Protein AF-A0A0D9Y7J0-F1 (afdb_monomer_lite)

Secondary structure (DSSP, 8-state):
-----EEEEEEPTTS-EEEEEE---SSS-----------TT--SHHHHHHHHHHHHHTT---

Foldseek 3Di:
DQDFWPWDWDQDPVRDTDIDGDGDGPPDDDPD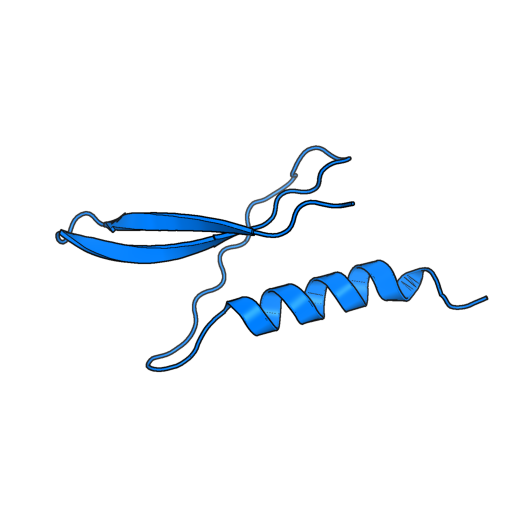DDDDDDDPPDDCPVVVVVVVCVVVVVPPDD

Radius of gyration: 14.31 Å; chains: 1; bounding box: 42×27×31 Å

Organism: NCBI:txid40148

Sequence (62 aa):
MDGWGEQEYVRNSRGVQLFTCGWLPAKTSPKALVFLCHGYAMECSGYMRDHELREKGGLYSQ

Structure (mmCIF, N/CA/C/O backbone):
data_AF-A0A0D9Y7J0-F1
#
_entry.id   AF-A0A0D9Y7J0-F1
#
loop_
_atom_site.group_PDB
_atom_site.id
_atom_site.type_symbol
_atom_site.label_atom_id
_atom_site.label_alt_id
_atom_site.label_comp_id
_atom_site.label_asym_id
_atom_site.label_entity_id
_atom_site.label_seq_id
_atom_site.pdbx_PDB_ins_code
_atom_site.Cartn_x
_atom_site.Cartn_y
_atom_site.Cartn_z
_atom_site.occupancy
_atom_site.B_iso_or_eq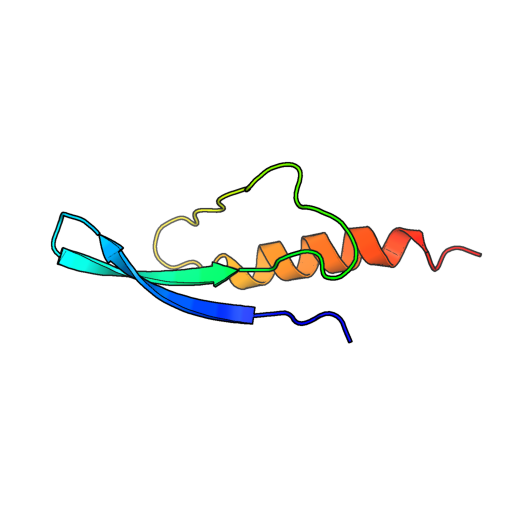uiv
_atom_site.auth_seq_id
_atom_site.auth_comp_id
_atom_site.auth_asym_id
_atom_site.auth_atom_id
_atom_site.pdbx_PDB_model_num
ATOM 1 N N . MET A 1 1 ? 22.477 4.391 -3.241 1.00 42.81 1 MET A N 1
ATOM 2 C CA . MET A 1 1 ? 21.698 3.480 -2.388 1.00 42.81 1 MET A CA 1
ATOM 3 C C . MET A 1 1 ? 20.263 3.890 -2.555 1.00 42.81 1 MET A C 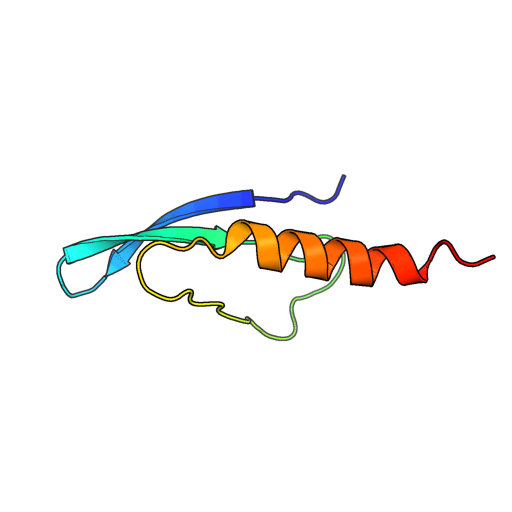1
ATOM 5 O O . MET A 1 1 ? 19.903 5.011 -2.224 1.00 42.81 1 MET A O 1
ATOM 9 N N . ASP A 1 2 ? 19.512 3.030 -3.209 1.00 53.16 2 ASP A N 1
ATOM 10 C CA . ASP A 1 2 ? 18.171 3.300 -3.692 1.00 53.16 2 ASP A CA 1
ATOM 11 C C . ASP A 1 2 ? 17.286 2.805 -2.552 1.00 53.16 2 ASP A C 1
ATOM 13 O O . ASP A 1 2 ? 17.350 1.629 -2.197 1.00 53.16 2 ASP A O 1
ATOM 17 N N . GLY A 1 3 ? 16.629 3.732 -1.856 1.00 53.06 3 GLY A N 1
ATOM 18 C CA . GLY A 1 3 ? 15.949 3.440 -0.599 1.00 53.06 3 GLY A CA 1
ATOM 19 C C . GLY A 1 3 ? 14.755 2.525 -0.829 1.00 53.06 3 GLY A C 1
ATOM 20 O O . GLY A 1 3 ? 13.722 2.969 -1.320 1.00 53.06 3 GLY A O 1
ATOM 21 N N . TRP A 1 4 ? 14.897 1.251 -0.476 1.00 58.16 4 TRP A N 1
ATOM 22 C CA . TRP A 1 4 ? 13.760 0.360 -0.295 1.00 58.16 4 TRP A CA 1
ATOM 23 C C . TRP A 1 4 ? 13.124 0.614 1.052 1.00 58.16 4 TRP A C 1
ATOM 25 O O . TRP A 1 4 ? 13.822 0.675 2.063 1.00 58.16 4 TRP A O 1
ATOM 35 N N . GLY A 1 5 ? 11.796 0.640 1.062 1.00 65.50 5 GLY A N 1
ATOM 36 C CA . GLY A 1 5 ? 11.043 0.372 2.273 1.00 65.50 5 GLY A CA 1
ATOM 37 C C . GLY A 1 5 ? 10.601 1.622 3.001 1.00 65.50 5 GLY A C 1
ATOM 38 O O . GLY A 1 5 ? 10.987 1.840 4.147 1.00 65.50 5 GLY A O 1
ATOM 39 N N . GLU A 1 6 ? 9.686 2.361 2.381 1.00 73.06 6 GLU A N 1
ATOM 40 C CA . GLU A 1 6 ? 8.656 2.988 3.198 1.00 73.06 6 GLU A CA 1
ATOM 41 C C . GLU A 1 6 ? 7.692 1.876 3.623 1.00 73.06 6 GLU A C 1
ATOM 43 O O . GLU A 1 6 ? 7.089 1.193 2.791 1.00 73.06 6 GLU A O 1
ATOM 48 N N . GLN A 1 7 ? 7.666 1.606 4.924 1.00 83.38 7 GLN A N 1
ATOM 49 C CA . GLN A 1 7 ? 6.776 0.639 5.552 1.00 83.38 7 GLN A CA 1
ATOM 50 C C . GLN A 1 7 ? 5.857 1.417 6.475 1.00 83.38 7 GLN A C 1
ATOM 52 O O . GLN A 1 7 ? 6.326 2.095 7.390 1.00 83.38 7 GLN A O 1
ATOM 57 N N . GLU A 1 8 ? 4.560 1.307 6.249 1.00 86.00 8 GLU A N 1
ATOM 58 C CA . GLU A 1 8 ? 3.568 2.026 7.031 1.00 86.00 8 GLU A CA 1
ATOM 59 C C . GLU A 1 8 ? 2.331 1.164 7.280 1.00 86.00 8 GLU A C 1
ATOM 61 O O . GLU A 1 8 ? 2.128 0.112 6.670 1.00 86.00 8 GLU A O 1
ATOM 66 N N . TYR A 1 9 ? 1.503 1.617 8.217 1.00 89.25 9 TYR A N 1
ATOM 67 C CA . TYR A 1 9 ? 0.197 1.030 8.475 1.00 89.25 9 TYR A CA 1
ATOM 68 C C . TYR A 1 9 ? -0.886 2.011 8.046 1.00 89.25 9 TYR A C 1
ATOM 70 O O . TYR A 1 9 ? -1.025 3.088 8.627 1.00 89.25 9 TYR A O 1
ATOM 78 N N . VAL A 1 10 ? -1.706 1.607 7.081 1.00 89.31 10 VAL A N 1
ATOM 79 C CA . VAL A 1 10 ? -2.840 2.397 6.599 1.00 89.31 10 VAL A CA 1
ATOM 80 C C . VAL A 1 10 ? -4.129 1.816 7.164 1.00 89.31 10 VAL A C 1
ATOM 82 O O . VAL A 1 10 ? -4.422 0.629 7.015 1.00 89.31 10 VAL A O 1
ATOM 85 N N . ARG A 1 11 ? -4.941 2.650 7.819 1.00 93.88 11 ARG A N 1
ATOM 86 C CA . ARG A 1 11 ? -6.261 2.231 8.302 1.00 93.88 11 ARG A CA 1
ATOM 87 C C . ARG A 1 11 ? -7.302 2.417 7.203 1.00 93.88 11 ARG A C 1
ATOM 89 O O . ARG A 1 11 ? -7.466 3.519 6.690 1.00 93.88 11 ARG A O 1
ATOM 96 N N . ASN A 1 12 ? -8.032 1.359 6.858 1.00 89.81 12 ASN A N 1
ATOM 97 C CA . ASN A 1 12 ? -9.119 1.465 5.882 1.00 89.81 12 ASN A CA 1
ATOM 98 C C . ASN A 1 12 ? -10.419 2.004 6.513 1.00 89.81 12 ASN A C 1
ATOM 100 O O . ASN A 1 12 ? -10.551 2.105 7.734 1.00 89.81 12 ASN A O 1
ATOM 104 N N . SER A 1 13 ? -11.419 2.293 5.676 1.00 94.94 13 SER A N 1
ATOM 105 C CA . SER A 1 13 ? -12.738 2.792 6.103 1.00 94.94 13 SER A CA 1
ATOM 106 C C . SER A 1 13 ? -13.521 1.834 7.012 1.00 94.94 13 SER A C 1
ATOM 108 O O . SER A 1 13 ? -14.433 2.264 7.709 1.00 94.94 13 SER A O 1
ATO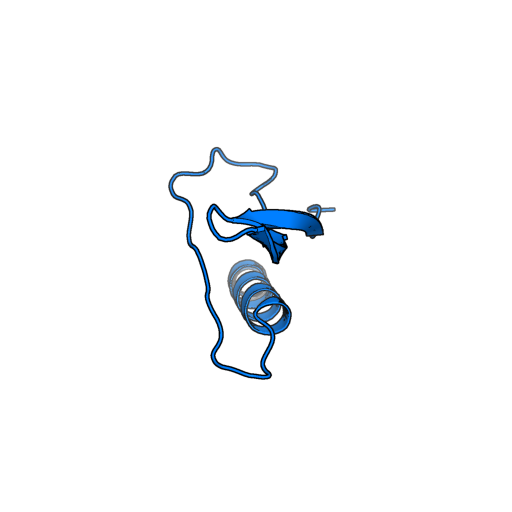M 110 N N . ARG A 1 14 ? -13.155 0.545 7.048 1.00 94.94 14 ARG A N 1
ATOM 111 C CA . ARG A 1 14 ? -13.722 -0.466 7.960 1.00 94.94 14 ARG A CA 1
ATOM 112 C C . ARG A 1 14 ? -12.979 -0.547 9.296 1.00 94.94 14 ARG A C 1
ATOM 114 O O . ARG A 1 14 ? -13.268 -1.418 10.108 1.00 94.94 14 ARG A O 1
ATOM 121 N N . GLY A 1 15 ? -12.000 0.327 9.522 1.00 93.62 15 GLY A N 1
ATOM 122 C CA . GLY A 1 15 ? -11.242 0.399 10.764 1.00 93.62 15 GLY A CA 1
ATOM 123 C C . GLY A 1 15 ? -10.129 -0.642 10.904 1.00 93.62 15 GLY A C 1
ATOM 124 O O . GLY A 1 15 ? -9.513 -0.689 11.971 1.00 93.62 15 GLY A O 1
ATOM 125 N N . VAL A 1 16 ? -9.835 -1.424 9.862 1.00 91.81 16 VAL A N 1
ATOM 126 C CA . VAL A 1 16 ? -8.759 -2.430 9.854 1.00 91.81 16 VAL A CA 1
ATOM 127 C C . VAL A 1 16 ? -7.430 -1.759 9.505 1.00 91.81 16 VAL A C 1
ATOM 129 O O . VAL A 1 16 ? -7.377 -0.981 8.551 1.00 91.81 16 VAL A O 1
ATOM 132 N N . GLN A 1 17 ? -6.370 -2.061 10.260 1.00 91.00 17 GLN A N 1
ATOM 133 C CA . GLN A 1 17 ? -5.004 -1.655 9.918 1.00 91.00 17 GLN A CA 1
ATOM 134 C C . GLN A 1 17 ? -4.421 -2.609 8.876 1.00 91.00 17 GLN A C 1
ATOM 136 O O . GLN A 1 17 ? -4.411 -3.823 9.071 1.00 91.00 17 GLN A O 1
ATOM 141 N N . LEU A 1 18 ? -3.954 -2.045 7.771 1.00 87.19 18 LEU A N 1
ATOM 142 C CA . LEU A 1 18 ? -3.300 -2.753 6.683 1.00 87.19 18 LEU A CA 1
ATOM 143 C C . LEU A 1 18 ? -1.825 -2.385 6.700 1.00 87.19 18 LEU A C 1
ATOM 145 O O . LEU A 1 18 ? -1.491 -1.204 6.686 1.00 87.19 18 LEU A O 1
ATOM 149 N N . PHE A 1 19 ? -0.960 -3.389 6.725 1.00 85.62 19 PHE A N 1
ATOM 150 C CA . PHE A 1 19 ? 0.462 -3.173 6.515 1.00 85.62 19 PHE A CA 1
ATOM 151 C C . PHE A 1 19 ? 0.724 -2.938 5.028 1.00 85.62 19 PHE A C 1
ATOM 153 O O . PHE A 1 19 ? 0.278 -3.721 4.184 1.00 85.62 19 PHE A O 1
ATOM 160 N N . THR A 1 20 ? 1.456 -1.880 4.711 1.00 82.88 20 THR A N 1
ATOM 161 C CA . THR A 1 20 ? 1.876 -1.552 3.352 1.00 82.88 20 THR A CA 1
ATOM 162 C C . THR A 1 20 ? 3.379 -1.336 3.331 1.00 82.88 20 THR A C 1
ATOM 164 O O . THR A 1 20 ? 3.945 -0.671 4.194 1.00 82.88 20 THR A O 1
ATOM 167 N N . CYS A 1 21 ? 4.036 -1.909 2.329 1.00 82.44 21 CYS A N 1
ATOM 168 C CA . CYS A 1 21 ? 5.428 -1.623 2.019 1.00 82.44 21 CYS A CA 1
ATOM 169 C C . CYS A 1 21 ? 5.505 -1.138 0.574 1.00 82.44 21 CYS A C 1
ATOM 171 O O . CYS A 1 21 ? 4.776 -1.631 -0.289 1.00 82.44 21 CYS A O 1
ATOM 173 N N . GLY A 1 22 ? 6.346 -0.141 0.328 1.00 79.38 22 GLY A N 1
ATOM 174 C CA . GLY A 1 22 ? 6.429 0.518 -0.964 1.00 79.38 22 GLY A CA 1
ATOM 175 C C . GLY A 1 22 ? 7.848 0.912 -1.336 1.00 79.38 22 GLY A C 1
ATOM 176 O O . GLY A 1 22 ? 8.766 0.962 -0.510 1.00 79.38 22 GLY A O 1
ATOM 177 N N . TRP A 1 23 ? 8.007 1.193 -2.622 1.00 80.50 23 TRP A N 1
ATOM 178 C CA . TRP A 1 23 ? 9.219 1.744 -3.199 1.00 80.50 23 TRP A CA 1
ATOM 179 C C . TRP A 1 23 ? 8.853 2.812 -4.219 1.00 80.50 23 TRP A C 1
ATOM 181 O O . TRP A 1 23 ? 7.912 2.647 -4.999 1.00 80.50 23 TRP A O 1
ATOM 191 N N . LEU A 1 24 ? 9.631 3.892 -4.223 1.00 80.25 24 LEU A N 1
ATOM 192 C CA . LEU A 1 24 ? 9.559 4.944 -5.223 1.00 80.25 24 LEU A CA 1
ATOM 193 C C . LEU A 1 24 ? 10.916 5.062 -5.937 1.00 80.25 24 LEU A C 1
ATOM 195 O O . LEU A 1 24 ? 11.960 5.055 -5.277 1.00 80.25 24 LEU A O 1
ATOM 199 N N . PRO A 1 25 ? 10.936 5.208 -7.274 1.00 75.50 25 PRO A N 1
ATOM 200 C CA . PRO A 1 25 ? 12.171 5.427 -8.010 1.00 75.50 25 PRO A CA 1
ATOM 201 C C . PRO A 1 25 ? 12.839 6.741 -7.589 1.00 75.50 25 PRO A C 1
ATOM 203 O O . PRO A 1 25 ? 12.275 7.818 -7.742 1.00 75.50 25 PRO A O 1
ATOM 206 N N . ALA A 1 26 ? 14.085 6.668 -7.116 1.00 75.12 26 ALA A N 1
ATOM 207 C CA . ALA A 1 26 ? 14.811 7.842 -6.621 1.00 75.12 26 ALA A CA 1
ATOM 208 C C . ALA A 1 26 ? 15.263 8.823 -7.724 1.00 75.12 26 ALA A C 1
ATOM 210 O O . ALA A 1 26 ? 15.577 9.974 -7.435 1.00 75.12 26 ALA A O 1
ATOM 211 N N . LYS A 1 27 ? 15.362 8.365 -8.981 1.00 76.44 27 LYS A N 1
ATOM 212 C CA . LYS A 1 27 ? 15.986 9.121 -10.088 1.00 76.44 27 LYS A CA 1
ATOM 213 C C . LYS A 1 27 ? 15.014 9.542 -11.190 1.00 76.44 27 LYS A C 1
ATOM 215 O O . LYS A 1 27 ? 15.410 10.275 -12.092 1.00 76.44 27 LYS A O 1
ATOM 220 N N . THR A 1 28 ? 13.773 9.068 -11.159 1.00 78.75 28 THR A N 1
ATOM 221 C CA . THR A 1 28 ? 12.783 9.303 -12.215 1.00 78.75 28 THR A CA 1
ATOM 222 C C . THR A 1 28 ? 11.424 9.601 -11.610 1.00 78.75 28 THR A C 1
ATOM 224 O O . THR A 1 28 ? 11.057 9.037 -10.582 1.00 78.75 28 THR A O 1
ATOM 227 N N . SER A 1 29 ? 10.657 10.482 -12.256 1.00 82.12 29 SER A N 1
ATOM 228 C CA . SER A 1 29 ? 9.279 10.722 -11.843 1.00 82.12 29 SER A CA 1
ATOM 229 C C . SER A 1 29 ? 8.441 9.450 -12.059 1.00 82.12 29 SER A C 1
ATOM 231 O O . SER A 1 29 ? 8.480 8.869 -13.153 1.00 82.12 29 SER A O 1
ATOM 233 N N . PRO A 1 30 ? 7.685 8.992 -11.043 1.00 81.25 30 PRO A N 1
ATOM 234 C CA . PRO A 1 30 ? 6.786 7.856 -11.197 1.00 81.25 30 PRO A CA 1
ATOM 235 C C . PRO A 1 30 ? 5.759 8.133 -12.299 1.00 81.25 30 PRO A C 1
ATOM 237 O O . PRO A 1 30 ? 5.117 9.181 -12.308 1.00 81.25 30 PRO A O 1
ATOM 240 N N . LYS A 1 31 ? 5.592 7.188 -13.231 1.00 84.88 31 LYS A N 1
ATOM 241 C CA . LYS A 1 31 ? 4.587 7.283 -14.308 1.00 84.88 31 LYS A CA 1
ATOM 242 C C . LYS A 1 31 ? 3.254 6.629 -13.938 1.00 84.88 31 LYS A C 1
ATOM 244 O O . LYS A 1 31 ? 2.234 6.946 -14.537 1.00 84.88 31 LYS A O 1
ATOM 249 N N . ALA A 1 32 ? 3.277 5.702 -12.983 1.00 84.12 32 ALA A N 1
ATOM 250 C CA . ALA A 1 32 ? 2.119 4.964 -12.498 1.00 84.12 32 ALA A CA 1
ATOM 251 C C . ALA A 1 32 ? 2.400 4.403 -11.096 1.00 84.12 32 ALA A C 1
ATOM 253 O O . ALA A 1 32 ? 3.561 4.248 -10.710 1.00 84.12 32 ALA A O 1
ATOM 254 N N . LEU A 1 33 ? 1.332 4.067 -10.370 1.00 83.31 33 LEU A N 1
ATOM 255 C CA . LEU A 1 33 ? 1.381 3.301 -9.125 1.00 83.31 33 LEU A CA 1
ATOM 256 C C . LEU A 1 33 ? 0.835 1.898 -9.387 1.00 83.31 33 LEU A C 1
ATOM 258 O O . LEU A 1 33 ? -0.229 1.747 -9.988 1.00 83.31 33 LEU A O 1
ATOM 262 N N . VAL A 1 34 ? 1.561 0.881 -8.930 1.00 82.19 34 VAL A N 1
ATOM 263 C CA . VAL A 1 34 ? 1.147 -0.522 -9.023 1.00 82.19 34 VAL A CA 1
ATOM 264 C C . VAL A 1 34 ? 0.909 -1.033 -7.612 1.00 82.19 34 VAL A C 1
ATOM 266 O O . VAL A 1 34 ? 1.805 -0.986 -6.775 1.00 82.19 34 VAL A O 1
ATOM 269 N N . PHE A 1 35 ? -0.299 -1.527 -7.358 1.00 81.56 35 PHE A N 1
ATOM 270 C CA . PHE A 1 35 ? -0.663 -2.130 -6.082 1.00 81.56 35 PHE A CA 1
ATOM 271 C C . PHE A 1 35 ? -0.651 -3.644 -6.226 1.00 81.56 35 PHE A C 1
ATOM 273 O O . PHE A 1 35 ? -1.338 -4.203 -7.082 1.00 81.56 35 PHE A O 1
ATOM 280 N N . LEU A 1 36 ? 0.134 -4.302 -5.381 1.00 78.50 36 LEU A N 1
ATOM 281 C CA . LEU A 1 36 ? 0.228 -5.752 -5.328 1.00 78.50 36 LEU A CA 1
ATOM 282 C C . LEU A 1 36 ? -0.477 -6.232 -4.065 1.00 78.50 36 LEU A C 1
ATOM 284 O O . LEU A 1 36 ? -0.107 -5.848 -2.957 1.00 78.50 36 LEU A O 1
ATOM 288 N N . CYS A 1 37 ? -1.480 -7.084 -4.241 1.00 80.12 37 CYS A N 1
ATOM 289 C CA . CYS A 1 37 ? -2.221 -7.705 -3.151 1.00 80.12 37 CYS A CA 1
ATOM 290 C C . CYS A 1 37 ? -1.938 -9.208 -3.157 1.00 80.12 37 CYS A C 1
ATOM 292 O O . CYS A 1 37 ? -2.035 -9.850 -4.202 1.00 80.12 37 CYS A O 1
ATOM 294 N N . HIS A 1 38 ? -1.615 -9.772 -1.996 1.00 78.81 38 HIS A N 1
ATOM 295 C CA . HIS A 1 38 ? -1.427 -11.209 -1.832 1.00 78.81 38 HIS A CA 1
ATOM 296 C C . HIS A 1 38 ? -2.717 -11.873 -1.329 1.00 78.81 38 HIS A C 1
ATOM 298 O O . HIS A 1 38 ? -3.601 -11.224 -0.764 1.00 78.81 38 HIS A O 1
ATOM 304 N N . GLY A 1 39 ? -2.823 -13.190 -1.521 1.00 74.25 39 GLY A N 1
ATOM 305 C CA . GLY A 1 39 ? -3.878 -14.002 -0.913 1.00 74.25 39 GLY A CA 1
ATOM 306 C C . GLY A 1 39 ? -3.714 -14.131 0.607 1.00 74.25 39 GLY A C 1
ATOM 307 O O . GLY A 1 39 ? -2.743 -13.657 1.193 1.00 74.25 39 GLY A O 1
ATOM 308 N N . TYR A 1 40 ? -4.667 -14.786 1.264 1.00 74.44 40 TYR A N 1
ATOM 309 C CA . TYR A 1 40 ? -4.614 -15.029 2.708 1.00 74.44 40 TYR A CA 1
ATOM 310 C C . TYR A 1 40 ? -3.311 -15.744 3.126 1.00 74.44 40 TYR A C 1
ATOM 312 O O . TYR A 1 40 ? -2.876 -16.668 2.444 1.00 74.44 40 TYR A O 1
ATOM 320 N N . ALA A 1 41 ? -2.714 -15.320 4.249 1.00 71.19 41 ALA A N 1
ATOM 321 C CA . ALA A 1 41 ? -1.485 -15.879 4.835 1.00 71.19 41 ALA A CA 1
ATOM 322 C C . ALA A 1 41 ? -0.206 -15.817 3.962 1.00 71.19 41 ALA A C 1
ATOM 324 O O . ALA A 1 41 ? 0.699 -16.627 4.140 1.00 71.19 41 ALA A O 1
ATOM 325 N N . MET A 1 42 ? -0.108 -14.853 3.042 1.00 70.88 42 MET A N 1
ATOM 326 C CA . MET A 1 42 ? 1.108 -14.576 2.257 1.00 70.88 42 MET A CA 1
ATOM 327 C C . MET A 1 42 ? 1.619 -13.146 2.512 1.00 70.88 42 MET A C 1
ATOM 329 O O . MET A 1 42 ? 0.958 -12.391 3.215 1.00 70.88 42 MET A O 1
ATOM 333 N N . GLU A 1 43 ? 2.779 -12.765 1.965 1.00 72.12 43 GLU A N 1
ATOM 334 C CA . GLU A 1 43 ? 3.291 -11.382 1.982 1.00 72.12 43 GLU A CA 1
ATOM 335 C C . GLU A 1 43 ? 3.709 -10.922 0.570 1.00 72.12 43 GLU A C 1
ATOM 337 O O . GLU A 1 43 ? 4.176 -11.720 -0.240 1.00 72.12 43 GLU A O 1
ATOM 342 N N . CYS A 1 44 ? 3.547 -9.630 0.252 1.00 68.94 44 CYS A N 1
ATOM 343 C CA . CYS A 1 44 ? 3.911 -9.059 -1.061 1.00 68.94 44 CYS A CA 1
ATOM 344 C C . CYS A 1 44 ? 5.379 -8.607 -1.155 1.00 68.94 44 CYS A C 1
ATOM 346 O O . CYS A 1 44 ? 5.869 -8.316 -2.248 1.00 68.94 44 CYS A O 1
ATOM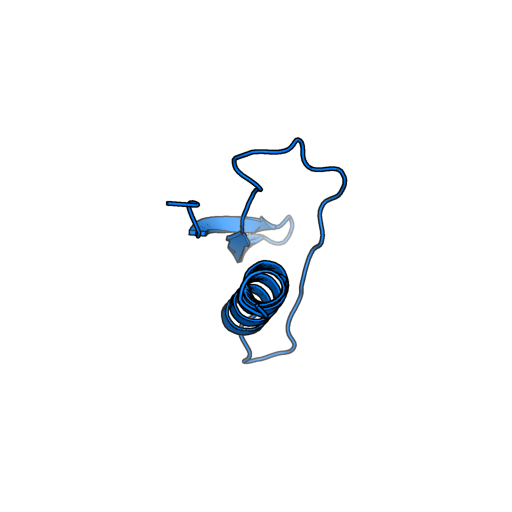 348 N N . SER A 1 45 ? 6.079 -8.518 -0.022 1.00 68.62 45 SER A N 1
ATOM 349 C CA . SER A 1 45 ? 7.425 -7.941 0.095 1.00 68.62 45 SER A CA 1
ATOM 350 C C . SER A 1 45 ? 8.471 -8.706 -0.734 1.00 68.62 45 SER A C 1
ATOM 352 O O . SER A 1 45 ? 9.322 -8.089 -1.376 1.00 68.62 45 SER A O 1
ATOM 354 N N . GLY A 1 46 ? 8.371 -10.040 -0.784 1.00 68.00 46 GLY A N 1
ATOM 355 C CA . GLY A 1 46 ? 9.254 -10.900 -1.579 1.00 68.00 46 GLY A CA 1
ATOM 356 C C . GLY A 1 46 ? 9.111 -10.688 -3.089 1.00 68.00 46 GLY A C 1
ATOM 357 O O . GLY A 1 46 ? 10.110 -10.539 -3.785 1.00 68.00 46 GLY A O 1
ATOM 358 N N . TYR A 1 47 ? 7.877 -10.573 -3.590 1.00 69.19 47 TYR A N 1
ATOM 359 C CA . TYR A 1 47 ? 7.620 -10.365 -5.020 1.00 69.19 47 TYR A CA 1
ATOM 360 C C . TYR A 1 47 ? 8.182 -9.027 -5.523 1.00 69.19 47 TYR A C 1
ATOM 362 O O . TYR A 1 47 ? 8.760 -8.950 -6.607 1.00 69.19 47 TYR A O 1
ATOM 370 N N . MET A 1 48 ? 8.048 -7.967 -4.721 1.00 67.25 48 MET A N 1
ATOM 371 C CA . MET A 1 48 ? 8.595 -6.654 -5.074 1.00 67.25 48 MET A CA 1
ATOM 372 C C . MET A 1 48 ? 10.127 -6.658 -5.141 1.00 67.25 48 MET A C 1
ATOM 374 O O . MET A 1 48 ? 10.694 -6.027 -6.033 1.00 67.25 48 MET A O 1
ATOM 378 N N . ARG A 1 49 ? 10.791 -7.400 -4.245 1.00 66.94 49 ARG A N 1
ATOM 379 C CA . ARG A 1 49 ? 12.254 -7.552 -4.240 1.00 66.94 49 ARG A CA 1
ATOM 380 C C . ARG A 1 49 ? 12.757 -8.242 -5.509 1.00 66.94 49 ARG A C 1
ATOM 382 O O . ARG A 1 49 ? 13.694 -7.756 -6.138 1.00 66.94 49 ARG A O 1
ATOM 389 N N . ASP A 1 50 ? 12.120 -9.341 -5.901 1.00 64.88 50 ASP A N 1
ATOM 390 C CA . ASP A 1 50 ? 12.526 -10.108 -7.084 1.00 64.88 50 ASP A CA 1
ATOM 391 C C . ASP A 1 50 ? 12.341 -9.307 -8.377 1.00 64.88 50 ASP A C 1
ATOM 393 O O . ASP A 1 50 ? 13.189 -9.348 -9.273 1.00 64.88 50 ASP A O 1
ATOM 397 N N . HIS A 1 51 ? 11.260 -8.526 -8.468 1.00 64.50 51 HIS A N 1
ATOM 398 C CA . HIS A 1 51 ? 11.018 -7.680 -9.631 1.00 64.50 51 HIS A CA 1
ATOM 399 C C . HIS A 1 51 ? 12.080 -6.581 -9.772 1.00 64.50 51 HIS A C 1
ATOM 401 O O . HIS A 1 51 ? 12.517 -6.298 -10.886 1.00 64.50 51 HIS A O 1
ATOM 407 N N . GLU A 1 52 ? 12.537 -5.977 -8.674 1.00 60.72 52 GLU A N 1
ATOM 408 C CA . GLU A 1 52 ? 13.619 -4.995 -8.749 1.00 60.72 52 GLU A CA 1
ATOM 409 C C . GLU A 1 52 ? 14.957 -5.624 -9.146 1.00 60.72 52 GLU A C 1
ATOM 411 O O . GLU A 1 52 ? 15.652 -5.090 -10.014 1.00 60.72 52 GLU A O 1
ATOM 416 N N . LEU A 1 53 ? 15.329 -6.759 -8.548 1.00 58.50 53 LEU A N 1
ATOM 417 C CA . LEU A 1 53 ? 16.569 -7.448 -8.910 1.00 58.50 53 LEU A CA 1
ATOM 418 C C . LEU A 1 53 ? 16.592 -7.799 -10.400 1.00 58.50 53 LEU A C 1
ATOM 420 O O . LEU A 1 53 ? 17.642 -7.694 -11.030 1.00 58.50 53 LEU A O 1
ATOM 424 N N . ARG A 1 54 ? 15.438 -8.130 -10.988 1.00 58.03 54 ARG A N 1
ATOM 425 C CA . ARG A 1 54 ? 15.298 -8.341 -12.433 1.00 58.03 54 ARG A CA 1
ATOM 426 C C . ARG A 1 54 ? 15.510 -7.057 -13.244 1.00 58.03 54 ARG A C 1
ATOM 428 O O . ARG A 1 54 ? 16.202 -7.102 -14.256 1.00 58.03 54 ARG A O 1
ATOM 435 N N . GLU A 1 55 ? 14.962 -5.923 -12.808 1.00 56.47 55 GLU A N 1
ATOM 436 C CA . GLU A 1 55 ? 15.190 -4.624 -13.468 1.00 56.47 55 GLU A CA 1
ATOM 437 C C . GLU A 1 55 ? 16.661 -4.173 -13.362 1.00 56.47 55 GLU A C 1
ATOM 439 O O . GLU A 1 55 ? 17.208 -3.610 -14.309 1.00 56.47 55 GLU A O 1
ATOM 444 N N . LYS A 1 56 ? 17.346 -4.473 -12.251 1.00 53.06 56 LYS A N 1
ATOM 445 C CA . LYS A 1 56 ? 18.785 -4.191 -12.074 1.00 53.06 56 LYS A CA 1
ATOM 446 C C . LYS A 1 56 ? 19.703 -5.219 -12.748 1.00 53.06 56 LYS A C 1
ATOM 448 O O . LYS A 1 56 ? 20.820 -4.879 -13.135 1.00 53.06 56 LYS A O 1
ATOM 453 N N . GLY A 1 57 ? 19.244 -6.459 -12.910 1.00 43.47 57 GLY A N 1
ATOM 454 C CA . GLY A 1 57 ? 19.978 -7.571 -13.521 1.00 43.47 57 GLY A CA 1
ATOM 455 C C . GLY A 1 57 ? 20.129 -7.469 -15.041 1.00 43.47 57 GLY A C 1
ATOM 456 O O . GLY A 1 57 ? 20.965 -8.159 -15.615 1.00 43.47 57 GLY A O 1
ATOM 457 N N . GLY A 1 58 ? 19.397 -6.560 -15.693 1.00 40.66 58 GLY A N 1
ATOM 458 C CA . GLY A 1 58 ? 19.601 -6.212 -17.104 1.00 40.66 58 GLY A CA 1
ATOM 459 C C . GLY A 1 58 ? 20.875 -5.403 -17.390 1.00 40.66 58 GLY A C 1
ATOM 460 O O . GLY A 1 58 ? 21.151 -5.127 -18.553 1.00 40.66 58 GLY A O 1
ATOM 461 N N . LEU A 1 59 ? 21.651 -5.018 -16.364 1.00 46.81 59 LEU A N 1
ATOM 462 C CA . LEU A 1 59 ? 22.897 -4.248 -16.513 1.00 46.81 59 LEU A CA 1
ATOM 463 C C . LEU A 1 59 ? 24.183 -5.006 -16.131 1.00 46.81 59 LEU A C 1
ATOM 465 O O . LEU A 1 59 ? 25.253 -4.409 -16.159 1.00 46.81 59 LEU A O 1
ATOM 469 N N . TYR A 1 60 ? 24.103 -6.304 -15.819 1.00 41.62 60 TYR A N 1
ATOM 470 C CA . TYR A 1 60 ? 25.278 -7.167 -15.591 1.00 41.62 60 TYR A CA 1
ATOM 471 C C . TYR A 1 60 ? 25.346 -8.331 -16.594 1.00 41.62 60 TYR A C 1
ATOM 473 O O . TYR A 1 60 ? 25.701 -9.457 -16.257 1.00 41.62 60 TYR A O 1
ATOM 481 N N . SER A 1 61 ? 25.011 -8.051 -17.854 1.00 36.50 61 SER A N 1
ATOM 482 C CA . SER A 1 61 ? 25.468 -8.854 -18.987 1.00 36.50 61 SER A CA 1
ATOM 483 C C . SER A 1 61 ? 26.248 -7.949 -19.938 1.00 36.50 61 SER A C 1
ATOM 485 O O . SER A 1 61 ? 2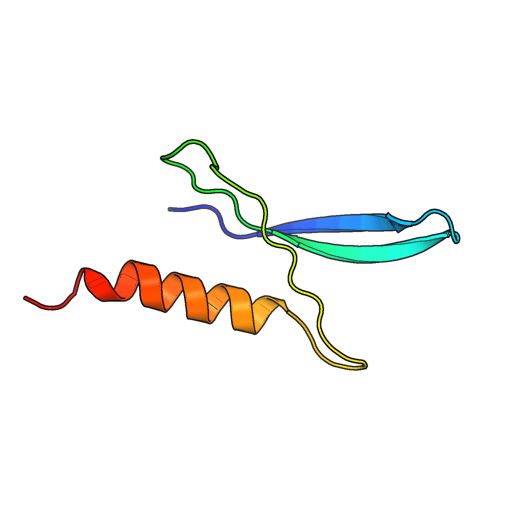5.682 -7.402 -20.881 1.00 36.50 61 SER A O 1
ATOM 487 N N . GLN A 1 62 ? 27.525 -7.742 -19.610 1.00 40.97 62 GLN A N 1
ATOM 488 C CA . GLN A 1 62 ? 28.682 -7.642 -20.507 1.00 40.97 62 GLN A CA 1
ATOM 489 C C . GLN A 1 62 ? 29.938 -7.935 -19.685 1.00 40.97 62 GLN A C 1
ATOM 491 O O . GLN A 1 62 ? 30.027 -7.406 -18.554 1.00 40.97 62 GLN A O 1
#

InterPro domains:
  IPR029058 Alpha/Beta hydrolase fold [G3DSA:3.40.50.1820] (4-55)

pLDDT: mean 72.3, std 15.34, range [36.5, 94.94]